Protein AF-A0A377YU25-F1 (afdb_monomer_lite)

Sequence (42 aa):
MHIINAEEQHIPAIRRIYAHHVLHGTGSFETEPRTRRKCLPG

pLDDT: mean 87.89, std 14.68, range [51.44, 97.94]

Organism: NCBI:txid72407

Secondary structure (DSSP, 8-state):
-------GGGHHHHHHHHHHHHHH-SS-S-SS--PPPP----

Radius of gyration: 12.97 Å; chains: 1; bounding box: 29×20×35 Å

Structure (mmCIF, N/CA/C/O backbone):
data_AF-A0A377YU25-F1
#
_entry.id   AF-A0A377YU25-F1
#
loop_
_atom_site.group_PDB
_atom_site.id
_atom_site.type_symbol
_atom_site.label_atom_id
_atom_site.label_alt_id
_atom_site.label_comp_id
_atom_site.label_asym_id
_atom_site.label_entity_id
_atom_site.label_seq_id
_atom_site.pdbx_PDB_ins_code
_atom_site.Cartn_x
_atom_site.Cartn_y
_atom_site.Cartn_z
_atom_site.occupancy
_atom_site.B_iso_or_equiv
_atom_site.auth_seq_id
_atom_site.auth_comp_id
_atom_site.auth_asym_id
_atom_site.auth_atom_id
_atom_site.pdbx_PDB_model_num
ATOM 1 N N . MET A 1 1 ? -17.906 10.289 0.550 1.00 80.88 1 MET A N 1
ATOM 2 C CA . MET A 1 1 ? -16.606 9.820 1.079 1.00 80.88 1 MET A CA 1
ATOM 3 C C . MET A 1 1 ? -16.473 10.355 2.492 1.00 80.88 1 MET A C 1
ATOM 5 O O . MET A 1 1 ? -16.643 11.553 2.665 1.00 80.88 1 MET A O 1
ATOM 9 N N . HIS A 1 2 ? -16.261 9.490 3.483 1.00 94.69 2 HIS A N 1
ATOM 10 C CA . HIS A 1 2 ? -16.116 9.885 4.887 1.00 94.69 2 HIS A CA 1
ATOM 11 C C . HIS A 1 2 ? -14.699 9.524 5.338 1.00 94.69 2 HIS A C 1
ATOM 13 O O . HIS A 1 2 ? -14.302 8.368 5.199 1.00 94.69 2 HIS A O 1
ATOM 19 N N . ILE A 1 3 ? -13.923 10.511 5.789 1.00 96.50 3 ILE A N 1
ATOM 20 C CA . ILE A 1 3 ? -12.540 10.312 6.240 1.00 96.50 3 ILE A CA 1
ATOM 21 C C . ILE A 1 3 ? -12.555 10.229 7.763 1.00 96.50 3 ILE A C 1
ATOM 23 O O . ILE A 1 3 ? -13.053 11.132 8.428 1.00 96.50 3 ILE A O 1
ATOM 27 N N . ILE A 1 4 ? -12.027 9.132 8.294 1.00 96.94 4 ILE A N 1
ATOM 28 C CA . ILE A 1 4 ? -11.968 8.838 9.727 1.00 96.94 4 ILE A CA 1
ATOM 29 C C . ILE A 1 4 ? -10.528 8.528 10.130 1.00 96.94 4 ILE A C 1
ATOM 31 O O . ILE A 1 4 ? -9.711 8.151 9.287 1.00 96.94 4 ILE A O 1
ATOM 35 N N . ASN A 1 5 ? -10.225 8.661 11.421 1.00 97.94 5 ASN A N 1
ATOM 36 C CA . ASN A 1 5 ? -8.938 8.225 11.949 1.00 97.94 5 ASN A CA 1
ATOM 37 C C . ASN A 1 5 ? -8.786 6.711 11.781 1.00 97.94 5 ASN A C 1
ATOM 39 O O . ASN A 1 5 ? -9.717 5.942 12.025 1.00 97.94 5 ASN A O 1
ATOM 43 N N . ALA A 1 6 ? -7.594 6.287 11.365 1.00 96.31 6 ALA A N 1
ATOM 44 C CA . ALA A 1 6 ? -7.254 4.876 11.356 1.00 96.31 6 ALA A CA 1
ATOM 45 C C . ALA A 1 6 ? -7.100 4.375 12.799 1.00 96.31 6 ALA A C 1
ATOM 47 O O . ALA A 1 6 ? -6.575 5.064 13.669 1.00 96.31 6 ALA A O 1
ATOM 48 N N . GLU A 1 7 ? -7.519 3.138 13.018 1.00 97.12 7 GLU A N 1
ATOM 49 C CA . GLU A 1 7 ? -7.511 2.458 14.312 1.00 97.12 7 GLU A CA 1
ATOM 50 C C . GLU A 1 7 ? -6.915 1.069 14.100 1.00 97.12 7 GLU A C 1
ATOM 52 O O . GLU A 1 7 ? -6.770 0.617 12.960 1.00 97.12 7 GLU A O 1
ATOM 57 N N . GLU A 1 8 ? -6.584 0.365 15.179 1.00 96.38 8 GLU A N 1
ATOM 58 C CA . GLU A 1 8 ? -5.883 -0.919 15.101 1.00 96.38 8 GLU A CA 1
ATOM 59 C C . GLU A 1 8 ? -6.647 -1.969 14.273 1.00 96.38 8 GLU A C 1
ATOM 61 O O . GLU A 1 8 ? -6.052 -2.690 13.469 1.00 96.38 8 GLU A O 1
ATOM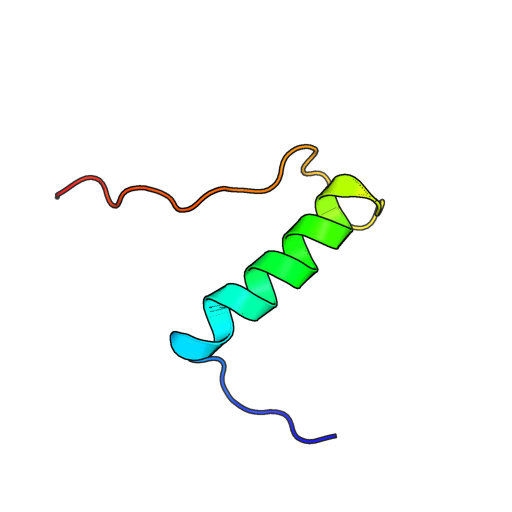 66 N N . GLN A 1 9 ? -7.979 -1.970 14.360 1.00 96.25 9 GLN A N 1
ATOM 67 C CA . GLN A 1 9 ? -8.858 -2.828 13.556 1.00 96.25 9 GLN A CA 1
ATOM 68 C C . GLN A 1 9 ? -8.741 -2.607 12.037 1.00 96.25 9 GLN A C 1
ATOM 70 O O . GLN A 1 9 ? -9.036 -3.509 11.254 1.00 96.25 9 GLN A O 1
ATOM 75 N N . HIS A 1 10 ? -8.275 -1.435 11.598 1.00 96.38 10 HIS A N 1
ATOM 76 C CA . HIS A 1 10 ? -8.097 -1.109 10.182 1.00 96.38 10 HIS A CA 1
ATOM 77 C C . HIS A 1 10 ? -6.766 -1.630 9.617 1.00 96.38 10 HIS A C 1
ATOM 79 O O . HIS A 1 10 ? -6.623 -1.780 8.399 1.00 96.38 10 HIS A O 1
ATOM 85 N N . ILE A 1 11 ? 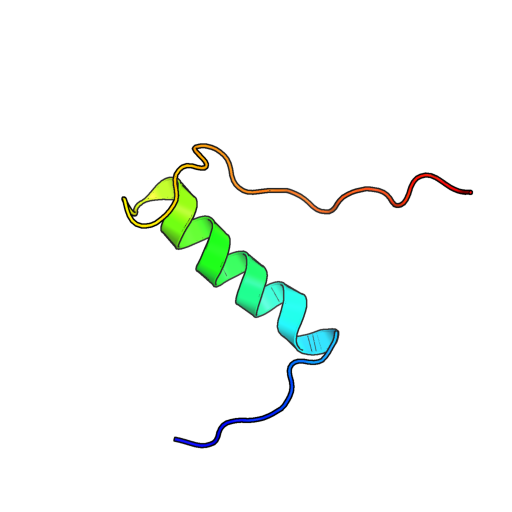-5.792 -1.949 10.479 1.00 94.00 11 ILE A N 1
ATOM 86 C CA . ILE A 1 11 ? -4.445 -2.368 10.070 1.00 94.00 11 ILE A CA 1
ATOM 87 C C . ILE A 1 11 ? -4.458 -3.579 9.118 1.00 94.00 11 ILE A C 1
ATOM 89 O O . ILE A 1 11 ? -3.734 -3.529 8.119 1.00 94.00 11 ILE A O 1
ATOM 93 N N . PRO A 1 12 ? -5.248 -4.653 9.334 1.00 94.25 12 PRO A N 1
ATOM 94 C CA . PRO A 1 12 ? -5.284 -5.788 8.410 1.00 94.25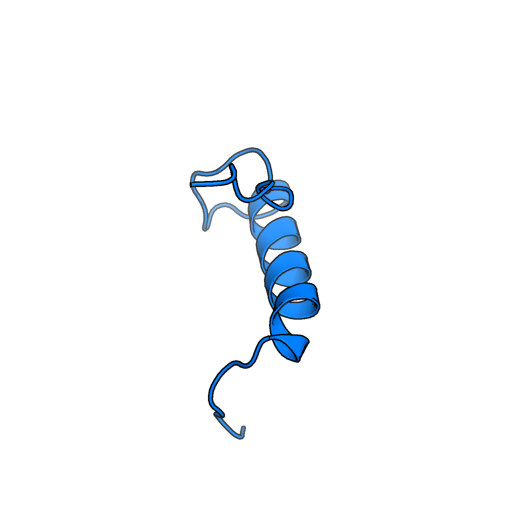 12 PRO A CA 1
ATOM 95 C C . PRO A 1 12 ? -5.689 -5.398 6.981 1.00 94.25 12 PRO A C 1
ATOM 97 O O . PRO A 1 12 ? -5.065 -5.851 6.019 1.00 94.25 12 PRO A O 1
ATOM 100 N N . ALA A 1 13 ? -6.687 -4.522 6.833 1.00 95.88 13 ALA A N 1
ATOM 101 C CA . ALA A 1 13 ? -7.159 -4.062 5.529 1.00 95.88 13 ALA A CA 1
ATOM 102 C C . ALA A 1 13 ? -6.122 -3.162 4.837 1.00 95.88 13 ALA A C 1
ATOM 104 O O . ALA A 1 13 ? -5.779 -3.399 3.677 1.00 95.88 13 ALA A O 1
ATOM 105 N N . ILE A 1 14 ? -5.552 -2.198 5.571 1.00 95.31 14 ILE A N 1
ATOM 106 C CA . ILE A 1 14 ? -4.484 -1.315 5.073 1.00 95.31 14 ILE A CA 1
ATOM 107 C C . ILE A 1 14 ? -3.288 -2.143 4.590 1.00 95.31 14 ILE A C 1
ATOM 109 O O . ILE A 1 14 ? -2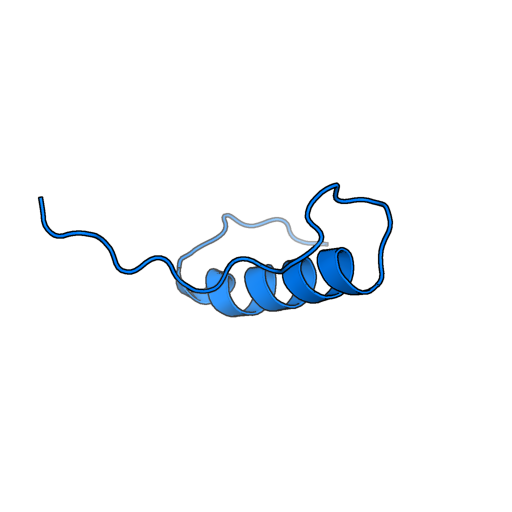.779 -1.920 3.492 1.00 95.31 14 ILE A O 1
ATOM 113 N N . ARG A 1 15 ? -2.873 -3.155 5.365 1.00 93.88 15 ARG A N 1
ATOM 114 C CA . ARG A 1 15 ? -1.775 -4.063 4.991 1.00 93.88 15 ARG A CA 1
ATOM 115 C C . ARG A 1 15 ? -2.071 -4.836 3.711 1.00 93.88 15 ARG A C 1
ATOM 117 O O . ARG A 1 15 ? -1.161 -5.023 2.909 1.00 93.88 15 ARG A O 1
ATOM 124 N N . ARG A 1 16 ? -3.312 -5.286 3.506 1.00 95.31 16 ARG A N 1
ATOM 125 C CA . ARG A 1 16 ? -3.705 -6.004 2.285 1.00 95.31 16 ARG A CA 1
ATOM 126 C C . ARG A 1 16 ? -3.630 -5.102 1.053 1.00 95.31 16 ARG A C 1
ATOM 128 O O . ARG A 1 16 ? -3.097 -5.532 0.034 1.00 95.31 16 ARG A O 1
ATOM 135 N N . ILE A 1 17 ? -4.109 -3.863 1.164 1.00 96.06 17 ILE A N 1
ATOM 136 C CA . ILE A 1 17 ? -4.019 -2.862 0.089 1.00 96.06 17 ILE A CA 1
ATOM 137 C C . ILE A 1 17 ? -2.549 -2.557 -0.219 1.00 96.06 17 ILE A C 1
ATOM 139 O O . ILE A 1 17 ? -2.124 -2.645 -1.369 1.00 96.06 17 ILE A O 1
ATOM 143 N N . TYR A 1 18 ? -1.752 -2.286 0.816 1.00 95.50 18 TYR A N 1
ATOM 144 C CA . TYR A 1 18 ? -0.320 -2.033 0.678 1.00 95.50 18 TYR A CA 1
ATOM 145 C C . TYR A 1 18 ? 0.415 -3.189 -0.015 1.00 95.50 18 TYR A C 1
ATOM 147 O O . TYR A 1 18 ? 1.147 -2.969 -0.977 1.00 95.50 18 TYR A O 1
ATOM 155 N N . ALA A 1 19 ? 0.174 -4.431 0.417 1.00 95.69 19 ALA A N 1
ATOM 156 C CA . ALA A 1 19 ? 0.818 -5.606 -0.161 1.00 95.69 19 ALA A CA 1
ATOM 157 C C . ALA A 1 19 ? 0.487 -5.791 -1.647 1.00 95.69 19 ALA A C 1
ATOM 159 O O . ALA A 1 19 ? 1.364 -6.152 -2.429 1.00 95.69 19 ALA A O 1
ATOM 160 N N . HIS A 1 20 ? -0.752 -5.502 -2.052 1.00 96.44 20 HIS A N 1
ATOM 161 C CA . HIS A 1 20 ? -1.122 -5.524 -3.462 1.00 96.44 20 HIS A CA 1
ATOM 162 C C . HIS A 1 20 ? -0.309 -4.506 -4.275 1.00 96.44 20 HIS A C 1
ATOM 164 O O . HIS A 1 20 ? 0.190 -4.853 -5.343 1.00 96.44 20 HIS A O 1
ATOM 170 N N . HIS A 1 21 ? -0.137 -3.281 -3.769 1.00 96.38 21 HIS A N 1
ATOM 171 C CA . HIS A 1 21 ? 0.639 -2.245 -4.457 1.00 96.38 21 HIS A CA 1
ATOM 172 C C . HIS A 1 21 ? 2.138 -2.535 -4.512 1.00 96.38 21 HIS A C 1
ATOM 174 O O . HIS A 1 21 ? 2.761 -2.180 -5.504 1.00 96.38 21 HIS A O 1
ATOM 180 N N . VAL A 1 22 ? 2.703 -3.189 -3.497 1.00 96.62 22 VAL A N 1
ATOM 181 C CA . VAL A 1 22 ? 4.104 -3.641 -3.525 1.00 96.62 22 VAL A CA 1
ATOM 182 C C . VAL A 1 22 ? 4.320 -4.701 -4.604 1.00 96.62 22 VAL A C 1
ATOM 184 O O . VAL A 1 22 ? 5.266 -4.617 -5.373 1.00 96.62 22 VAL A O 1
ATOM 187 N N . LEU A 1 23 ? 3.434 -5.695 -4.680 1.00 96.38 23 LEU A N 1
ATOM 188 C CA . LEU A 1 23 ? 3.627 -6.837 -5.577 1.00 96.38 23 LEU A CA 1
ATOM 189 C C . LEU A 1 23 ? 3.268 -6.546 -7.040 1.00 96.38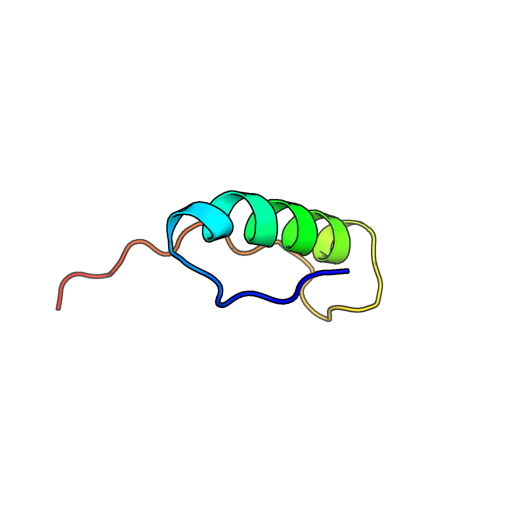 23 LEU A C 1
ATOM 191 O O . LEU A 1 23 ? 3.791 -7.203 -7.934 1.00 96.38 23 LEU A O 1
ATOM 195 N N . HIS A 1 24 ? 2.357 -5.603 -7.289 1.00 96.81 24 HIS A N 1
ATOM 196 C CA . HIS A 1 24 ? 1.780 -5.394 -8.624 1.00 96.81 24 HIS A CA 1
ATOM 197 C C . HIS A 1 24 ? 1.845 -3.941 -9.100 1.00 96.81 24 HIS A C 1
ATOM 199 O O . HIS A 1 24 ? 1.421 -3.641 -10.215 1.00 96.81 24 HIS A O 1
ATOM 205 N N . GLY A 1 25 ? 2.307 -3.022 -8.256 1.00 95.12 25 GLY A N 1
ATOM 206 C CA . GLY A 1 25 ? 2.375 -1.601 -8.563 1.00 95.12 25 GLY A CA 1
ATOM 207 C C . GLY A 1 25 ? 3.810 -1.099 -8.659 1.00 95.12 25 GLY A C 1
ATOM 208 O O . GLY A 1 25 ? 4.747 -1.720 -8.179 1.00 95.12 25 GLY A O 1
ATOM 209 N N . THR A 1 26 ? 3.964 0.082 -9.251 1.00 96.38 26 THR A N 1
ATOM 210 C CA . THR A 1 26 ? 5.236 0.823 -9.328 1.00 96.38 26 THR A CA 1
ATOM 211 C C . THR A 1 26 ? 5.242 2.065 -8.430 1.00 96.38 26 THR A C 1
ATOM 213 O O . THR A 1 26 ? 6.160 2.875 -8.483 1.00 96.38 26 THR A O 1
ATOM 216 N N . GLY A 1 27 ? 4.204 2.228 -7.599 1.00 94.56 27 GLY A N 1
ATOM 217 C CA . GLY A 1 27 ? 4.067 3.337 -6.646 1.00 94.56 27 GLY A CA 1
ATOM 218 C C . GLY A 1 27 ? 4.815 3.133 -5.325 1.00 94.56 27 GLY A C 1
ATOM 219 O O . GLY A 1 27 ? 4.815 4.028 -4.485 1.00 94.56 27 GLY A O 1
ATOM 220 N N . SER A 1 28 ? 5.430 1.966 -5.128 1.00 93.69 28 SER A N 1
ATOM 221 C CA . SER A 1 28 ? 6.332 1.666 -4.016 1.00 93.69 28 SER A CA 1
ATOM 222 C C . SER A 1 28 ? 7.687 1.230 -4.568 1.00 93.69 28 SER A C 1
ATOM 224 O O . SER A 1 28 ? 7.749 0.614 -5.628 1.00 93.69 28 SER A O 1
ATOM 226 N N . PHE A 1 29 ? 8.762 1.532 -3.838 1.00 96.00 29 PHE A N 1
ATOM 227 C CA . PHE A 1 29 ? 10.098 0.986 -4.105 1.00 96.00 29 PHE A CA 1
ATOM 228 C C . PHE A 1 29 ? 10.336 -0.354 -3.401 1.00 96.00 29 PHE A C 1
ATOM 230 O O . PHE A 1 29 ? 11.329 -1.023 -3.681 1.00 96.00 29 PHE A O 1
ATOM 237 N N . GLU A 1 30 ? 9.471 -0.738 -2.456 1.00 95.12 30 GLU A N 1
ATOM 238 C CA . GLU A 1 30 ? 9.567 -2.056 -1.836 1.00 95.12 30 GLU A CA 1
ATOM 239 C C . GLU A 1 30 ? 9.240 -3.137 -2.874 1.00 95.12 30 GLU A C 1
ATOM 241 O O . GLU A 1 30 ? 8.305 -2.990 -3.655 1.00 95.12 30 GLU A O 1
ATOM 246 N N . THR A 1 31 ? 9.999 -4.231 -2.856 1.00 93.31 31 THR A N 1
ATOM 247 C CA . THR A 1 31 ? 9.795 -5.396 -3.735 1.00 93.31 31 THR A CA 1
ATOM 248 C C . THR A 1 31 ? 9.124 -6.563 -3.015 1.00 93.31 31 THR A C 1
ATOM 250 O O . THR A 1 31 ? 8.644 -7.497 -3.6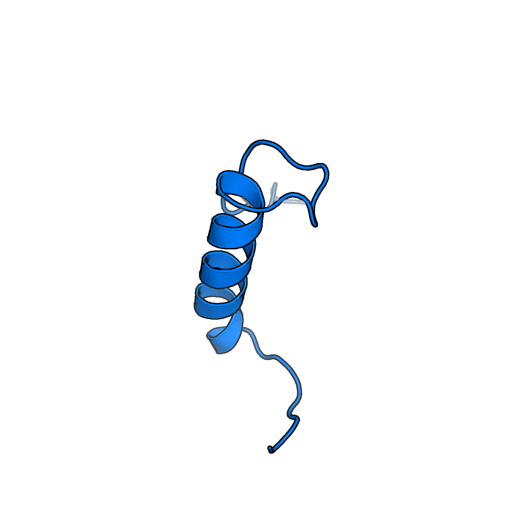50 1.00 93.31 31 THR A O 1
ATOM 253 N N . GLU A 1 32 ? 9.074 -6.517 -1.682 1.00 94.25 32 GLU A N 1
ATOM 254 C CA . GLU A 1 32 ? 8.488 -7.551 -0.834 1.00 94.25 32 GLU A CA 1
ATOM 255 C C . GLU A 1 32 ? 7.631 -6.908 0.263 1.00 94.25 32 GLU A C 1
ATOM 257 O O . GLU A 1 32 ? 8.097 -6.003 0.962 1.00 94.25 32 GLU A O 1
ATOM 262 N N . PRO A 1 33 ? 6.377 -7.347 0.460 1.00 90.88 33 PRO A N 1
ATOM 263 C CA . PRO A 1 33 ? 5.505 -6.730 1.443 1.00 90.88 33 PRO A CA 1
ATOM 264 C C . PRO A 1 33 ? 5.938 -7.077 2.870 1.00 90.88 33 PRO A C 1
ATOM 266 O O . PRO A 1 33 ? 6.104 -8.241 3.243 1.00 90.88 33 PRO A O 1
ATOM 269 N N . ARG A 1 34 ? 6.038 -6.056 3.725 1.00 82.38 34 ARG A N 1
ATOM 270 C CA . ARG A 1 34 ? 6.407 -6.227 5.136 1.00 82.38 34 ARG A CA 1
ATOM 271 C C . ARG A 1 34 ? 5.411 -7.122 5.886 1.00 82.38 34 ARG A C 1
ATOM 273 O O . ARG A 1 34 ? 4.286 -6.714 6.192 1.00 82.38 34 ARG A O 1
ATOM 280 N N . THR A 1 35 ? 5.843 -8.311 6.308 1.00 71.94 35 THR A N 1
ATOM 281 C CA . THR A 1 35 ? 5.103 -9.114 7.298 1.00 71.94 35 THR A CA 1
ATOM 282 C C . THR A 1 35 ? 5.170 -8.479 8.698 1.00 71.94 35 THR A C 1
ATOM 284 O O . THR A 1 35 ? 5.963 -7.570 8.948 1.00 71.94 35 THR A O 1
ATOM 287 N N . ARG A 1 36 ? 4.273 -8.865 9.611 1.00 66.50 36 ARG A N 1
ATOM 288 C CA . ARG A 1 36 ? 4.179 -8.290 10.964 1.00 66.50 36 ARG A CA 1
ATOM 289 C C . ARG A 1 36 ? 5.551 -8.390 11.645 1.00 66.50 36 ARG A C 1
ATOM 291 O O . ARG A 1 36 ? 6.056 -9.492 11.838 1.00 66.50 36 ARG A O 1
ATOM 298 N N . ARG A 1 37 ? 6.160 -7.250 12.005 1.00 62.62 37 ARG A N 1
ATOM 299 C CA . ARG A 1 37 ? 7.339 -7.241 12.885 1.00 62.62 37 ARG A CA 1
ATOM 300 C C . ARG A 1 37 ? 6.915 -7.912 14.193 1.00 62.62 37 ARG A C 1
ATOM 302 O O . ARG A 1 37 ? 5.935 -7.484 14.799 1.00 62.62 37 ARG A O 1
ATOM 309 N N . LYS A 1 38 ? 7.630 -8.955 14.629 1.00 51.44 38 LYS A N 1
ATOM 310 C CA . LYS A 1 38 ? 7.631 -9.314 16.053 1.00 51.44 38 LYS A CA 1
ATOM 311 C C . LYS A 1 38 ? 8.127 -8.056 16.769 1.00 51.44 38 LYS A C 1
ATOM 313 O O . LYS A 1 38 ? 9.207 -7.578 16.427 1.00 51.44 38 LYS A O 1
ATOM 318 N N . CYS A 1 39 ? 7.339 -7.478 17.676 1.00 55.41 39 CYS A N 1
ATOM 319 C CA . CYS A 1 39 ? 7.918 -6.550 18.641 1.00 55.41 39 CYS A CA 1
ATOM 320 C C . CYS A 1 39 ? 9.041 -7.324 19.328 1.00 55.41 39 CYS A C 1
ATOM 322 O O . CYS A 1 39 ? 8.780 -8.360 19.940 1.00 55.41 39 CYS A O 1
ATOM 324 N N . LEU A 1 40 ? 10.285 -6.891 19.131 1.00 54.38 40 LEU A N 1
ATOM 325 C CA . LEU A 1 40 ? 11.367 -7.335 19.994 1.00 54.38 40 LEU A CA 1
ATOM 326 C C . LEU A 1 40 ? 11.010 -6.824 21.395 1.00 54.38 40 LEU A C 1
ATOM 328 O O . LEU A 1 40 ? 10.651 -5.648 21.505 1.00 54.38 40 LEU A O 1
ATOM 332 N N . PRO A 1 41 ? 11.004 -7.688 22.422 1.00 56.75 41 PRO A N 1
ATOM 333 C CA . PRO A 1 41 ? 10.788 -7.223 23.781 1.00 56.75 41 PRO A CA 1
ATOM 334 C C . PRO A 1 41 ? 11.910 -6.235 24.119 1.00 56.75 41 PRO A C 1
ATOM 336 O O . PRO A 1 41 ? 13.080 -6.516 23.845 1.00 56.75 41 PRO A O 1
ATOM 339 N N . GLY A 1 42 ? 11.515 -5.058 24.605 1.00 52.91 42 GLY A N 1
ATOM 340 C CA . GLY A 1 42 ? 12.414 -4.097 25.243 1.00 52.91 42 GLY A CA 1
ATOM 341 C C . GLY A 1 42 ? 12.652 -4.450 26.700 1.00 52.91 42 GLY A C 1
ATOM 342 O O . GLY A 1 42 ? 11.867 -5.265 27.239 1.00 52.91 42 GLY A O 1
#

Foldseek 3Di:
DDDDDDDPVCVVVVLVVVQCCLPPHPPDPHVGRDDDDDPDDD